Protein AF-A0A2W4RL00-F1 (afdb_monomer_lite)

Foldseek 3Di:
DCVVVVVVPPPPPVNVLVVLQVVLLCCLLPVQLVVCQVVCCVPVNDDPQPGSVRSSVVLVVCVVVVPVVSVCSSCVSVVVVVVVVVVVVVVVVPPDDPD

Radius of gyration: 19.87 Å; chains: 1; bounding box: 50×38×49 Å

Secondary structure (DSSP, 8-state):
--HHHHTTS---HHHHHHHHHHHHHHIIIIIHHHHHHHHHHHHH---TTTHHHHHHHHHHHHHHTT-HHHHHHHHHHHHHHHHHHHHHHHHHHS-----

Sequence (99 aa):
MNDARSLLTAQSPVRRELLILALALLCGVLVLPLLIWFVGQLILGPYDNGGMAALFADFLSGLAGGSPAFWIVALGPYVLTQFIRGVMYVLRRTAPAED

pLDDT: mean 82.68, std 11.98, range [52.19, 95.19]

Structure (mmCIF, N/CA/C/O backbo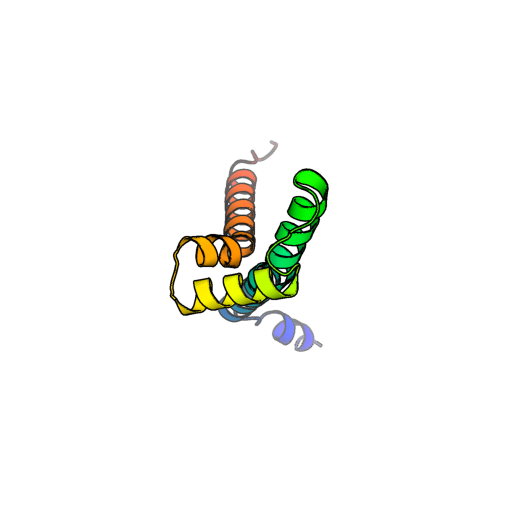ne):
data_AF-A0A2W4RL00-F1
#
_entry.id   AF-A0A2W4RL00-F1
#
loop_
_atom_site.group_PDB
_atom_site.id
_atom_site.type_symbol
_atom_site.label_atom_id
_atom_site.label_alt_id
_atom_site.label_comp_id
_atom_site.label_asym_id
_atom_site.label_entity_id
_atom_site.label_seq_id
_atom_site.pdbx_PDB_ins_code
_atom_site.Cartn_x
_atom_site.Cartn_y
_atom_site.Cartn_z
_atom_site.occupancy
_atom_site.B_iso_or_equiv
_atom_site.auth_seq_id
_atom_site.auth_comp_id
_atom_site.auth_asym_id
_atom_site.auth_atom_id
_atom_site.pdbx_PDB_model_num
ATOM 1 N N . MET A 1 1 ? -36.213 -18.621 15.713 1.00 53.75 1 MET A N 1
ATOM 2 C CA . MET A 1 1 ? -36.004 -17.410 14.879 1.00 53.75 1 MET A CA 1
ATOM 3 C C . MET A 1 1 ? -35.133 -16.370 15.605 1.00 53.75 1 MET A C 1
ATOM 5 O O . MET A 1 1 ? -35.432 -15.188 15.557 1.00 53.75 1 MET A O 1
ATOM 9 N N . ASN A 1 2 ? -34.045 -16.801 16.265 1.00 56.38 2 ASN A N 1
ATOM 10 C CA . ASN A 1 2 ? -33.006 -15.925 16.843 1.00 56.38 2 ASN A CA 1
ATOM 11 C C . ASN A 1 2 ? -31.587 -16.321 16.371 1.00 56.38 2 ASN A C 1
ATOM 13 O O . ASN A 1 2 ? -30.650 -15.542 16.516 1.00 56.38 2 ASN A O 1
ATOM 17 N N . ASP A 1 3 ? -31.438 -17.482 15.726 1.00 57.53 3 ASP A N 1
ATOM 18 C CA . ASP A 1 3 ? -30.143 -18.061 15.336 1.00 57.53 3 ASP A CA 1
ATOM 19 C C . ASP A 1 3 ? -29.513 -17.382 14.115 1.00 57.53 3 ASP A C 1
ATOM 21 O O . ASP A 1 3 ? -28.298 -17.261 14.011 1.00 57.53 3 ASP A O 1
ATOM 25 N N . ALA A 1 4 ? -30.326 -16.837 13.206 1.00 56.16 4 ALA A N 1
ATOM 26 C CA . ALA A 1 4 ? -29.807 -16.132 12.033 1.00 56.16 4 ALA A CA 1
ATOM 27 C C . ALA A 1 4 ? -29.045 -14.845 12.405 1.00 56.16 4 ALA A C 1
ATOM 29 O O . ALA A 1 4 ? -28.158 -14.421 11.671 1.00 56.16 4 ALA A O 1
ATOM 30 N N . ARG A 1 5 ? -29.361 -14.229 13.555 1.00 54.84 5 ARG A N 1
ATOM 31 C CA . ARG A 1 5 ? -28.676 -13.019 14.035 1.00 54.84 5 ARG A CA 1
ATOM 32 C C . ARG A 1 5 ? -27.351 -13.337 14.732 1.00 54.84 5 ARG A C 1
ATOM 34 O O . ARG A 1 5 ? -26.421 -12.550 14.591 1.00 54.84 5 ARG A O 1
ATOM 41 N N . SER A 1 6 ? -27.230 -14.489 15.401 1.00 52.19 6 SER A N 1
ATOM 42 C CA . SER A 1 6 ? -25.993 -14.890 16.092 1.00 52.19 6 SER A CA 1
ATOM 43 C C . SER A 1 6 ? -24.876 -15.304 15.124 1.00 52.19 6 SER A C 1
ATOM 45 O O . SER A 1 6 ? -23.700 -15.048 15.389 1.00 52.19 6 SER A O 1
ATOM 47 N N . LEU A 1 7 ? -25.236 -15.852 13.957 1.00 53.47 7 LEU A N 1
ATOM 48 C CA . LEU A 1 7 ? -24.290 -16.178 12.881 1.00 53.47 7 LEU A CA 1
ATOM 49 C C . LEU A 1 7 ? -23.733 -14.936 12.166 1.00 53.47 7 LEU A C 1
ATOM 51 O O . LEU A 1 7 ? -22.650 -14.991 11.586 1.00 53.47 7 LEU A O 1
ATOM 55 N N . LEU A 1 8 ? -24.446 -13.807 12.222 1.00 54.25 8 LEU A N 1
ATOM 56 C CA . LEU A 1 8 ? -24.000 -12.537 11.639 1.00 54.25 8 LEU A CA 1
ATOM 57 C C . LEU A 1 8 ? -23.046 -11.770 12.567 1.00 54.25 8 LEU A C 1
ATOM 59 O O . LEU A 1 8 ? -22.235 -10.975 12.097 1.00 54.25 8 LEU A O 1
ATOM 63 N N . THR A 1 9 ? -23.111 -12.018 13.877 1.00 58.53 9 THR A N 1
ATOM 64 C CA . THR A 1 9 ? -22.363 -11.264 14.897 1.00 58.53 9 THR A CA 1
ATOM 65 C C . THR A 1 9 ? -20.954 -11.781 15.189 1.00 58.53 9 THR A C 1
ATOM 67 O O . THR A 1 9 ? -20.234 -11.153 15.958 1.00 58.53 9 THR A O 1
ATOM 70 N N . ALA A 1 10 ? -20.520 -12.880 14.570 1.00 54.47 10 ALA A N 1
ATOM 71 C CA . ALA A 1 10 ? -19.220 -13.493 14.850 1.00 54.47 10 ALA A CA 1
ATOM 72 C C . ALA A 1 10 ? -18.260 -13.476 13.646 1.00 54.47 10 ALA A C 1
ATOM 74 O O . ALA A 1 10 ? -17.507 -14.421 13.422 1.00 54.47 10 ALA A O 1
ATOM 75 N N . GLN A 1 11 ? -18.224 -12.394 12.862 1.00 60.75 11 GLN A N 1
ATOM 76 C CA . GLN A 1 11 ? -16.964 -12.091 12.176 1.00 60.75 11 GLN A CA 1
ATOM 77 C C . GLN A 1 11 ? -15.973 -11.695 13.264 1.00 60.75 11 GLN A C 1
ATOM 79 O O . GLN A 1 11 ? -16.129 -10.639 13.877 1.00 60.75 11 GLN A O 1
ATOM 84 N N . SER A 1 12 ? -14.979 -12.546 13.539 1.00 75.31 12 SER A N 1
ATOM 85 C CA . SER A 1 12 ? -13.918 -12.150 14.458 1.00 75.31 12 SER A CA 1
ATOM 86 C C . SER A 1 12 ? -13.316 -10.838 13.934 1.00 75.31 12 SER A C 1
ATOM 88 O O . SER A 1 12 ? -13.072 -10.721 12.725 1.00 75.31 12 SER A O 1
ATOM 90 N N . PRO A 1 13 ? -13.095 -9.833 14.796 1.00 77.25 13 PRO A N 1
ATOM 91 C CA . PRO A 1 13 ? -12.487 -8.573 14.372 1.00 77.25 13 PRO A CA 1
ATOM 92 C C . PRO A 1 13 ? -11.150 -8.824 13.659 1.00 77.25 13 PRO A C 1
ATOM 94 O O . PRO A 1 13 ? -10.810 -8.140 12.710 1.00 77.25 13 PRO A O 1
ATOM 97 N N . VAL A 1 14 ? -10.441 -9.898 14.008 1.00 81.12 14 VAL A N 1
ATOM 98 C CA . VAL A 1 14 ? -9.232 -10.332 13.297 1.00 81.12 14 VAL A CA 1
ATOM 99 C C . VAL A 1 14 ? -9.516 -10.734 11.845 1.00 81.12 14 VAL A C 1
ATOM 101 O O . VAL A 1 14 ? -8.798 -10.310 10.945 1.00 81.12 14 VAL A O 1
ATOM 104 N N . ARG A 1 15 ? -10.564 -11.525 11.576 1.00 83.88 15 ARG A N 1
ATOM 105 C CA . ARG A 1 15 ? -10.905 -11.968 10.213 1.00 83.88 15 ARG A CA 1
ATOM 106 C C . ARG A 1 15 ? -11.284 -10.793 9.320 1.00 83.88 15 ARG A C 1
ATOM 108 O O . ARG A 1 15 ? -10.873 -10.744 8.163 1.00 83.88 15 ARG A O 1
ATOM 115 N N . ARG A 1 16 ? -12.062 -9.851 9.850 1.00 82.62 16 ARG A N 1
ATOM 116 C CA . ARG A 1 16 ? -12.452 -8.643 9.120 1.00 82.62 16 ARG A CA 1
ATOM 117 C C . ARG A 1 16 ? -11.232 -7.782 8.791 1.00 82.62 16 ARG A C 1
ATOM 119 O O . ARG A 1 16 ? -11.094 -7.329 7.658 1.00 82.62 16 ARG A O 1
ATOM 126 N N . GLU A 1 17 ? -10.327 -7.613 9.742 1.00 85.12 17 GLU A N 1
ATOM 127 C CA . GLU A 1 17 ? -9.119 -6.813 9.572 1.00 85.12 17 GLU A CA 1
ATOM 128 C C . GLU A 1 17 ? -8.141 -7.480 8.588 1.00 85.12 17 GLU A C 1
ATOM 130 O O . GLU A 1 17 ? -7.585 -6.793 7.734 1.00 85.12 17 GLU A O 1
ATOM 135 N N . LEU A 1 18 ? -8.016 -8.813 8.613 1.00 86.94 18 LEU A N 1
ATOM 136 C CA . LEU A 1 18 ? -7.258 -9.577 7.616 1.00 86.94 18 LEU A CA 1
ATOM 137 C C . LEU A 1 18 ? -7.842 -9.440 6.208 1.00 86.94 18 LEU A C 1
ATOM 139 O O . LEU A 1 18 ? -7.084 -9.302 5.254 1.00 86.94 18 LEU A O 1
ATOM 143 N N . LEU A 1 19 ? -9.171 -9.438 6.060 1.00 88.88 19 LEU A N 1
ATOM 144 C CA . LEU A 1 19 ? -9.812 -9.209 4.762 1.00 88.88 19 LEU A CA 1
ATOM 145 C C . LEU A 1 19 ? -9.549 -7.793 4.244 1.00 88.88 19 LEU A C 1
ATOM 147 O O . LEU A 1 19 ? -9.246 -7.624 3.067 1.00 88.88 19 LEU A O 1
ATOM 151 N N . ILE A 1 20 ? -9.621 -6.783 5.115 1.00 87.44 20 ILE A N 1
ATOM 152 C CA . ILE A 1 20 ? -9.290 -5.398 4.754 1.00 87.44 20 ILE A CA 1
ATOM 153 C C . ILE A 1 20 ? -7.825 -5.301 4.326 1.00 87.44 20 ILE A C 1
ATOM 155 O O . ILE A 1 20 ? -7.535 -4.687 3.304 1.00 87.44 20 ILE A O 1
ATOM 159 N N . LEU A 1 21 ? -6.911 -5.923 5.074 1.00 87.94 21 LEU A N 1
ATOM 160 C CA . LEU A 1 21 ? -5.492 -5.960 4.734 1.00 87.94 21 LEU A CA 1
ATOM 161 C C . LEU A 1 21 ? -5.252 -6.672 3.399 1.00 87.94 21 LEU A C 1
ATOM 163 O O . LEU A 1 21 ? -4.540 -6.138 2.557 1.00 87.94 21 LEU A O 1
ATOM 167 N N . ALA A 1 22 ? -5.877 -7.827 3.169 1.00 89.12 22 ALA A N 1
ATOM 168 C CA . ALA A 1 22 ? -5.729 -8.585 1.931 1.00 89.12 22 ALA A CA 1
ATOM 169 C C . ALA A 1 22 ? -6.261 -7.811 0.716 1.00 89.12 22 ALA A C 1
ATOM 171 O O . ALA A 1 22 ? -5.584 -7.736 -0.304 1.00 89.12 22 ALA A O 1
ATOM 172 N N . LEU A 1 23 ? -7.439 -7.187 0.830 1.00 90.12 23 LEU A N 1
ATOM 173 C CA . LEU A 1 23 ? -8.006 -6.355 -0.236 1.00 90.12 23 LEU A CA 1
ATOM 174 C C . LEU A 1 23 ? -7.162 -5.103 -0.492 1.00 90.12 23 LEU A C 1
ATOM 176 O O . LEU A 1 23 ? -6.944 -4.732 -1.643 1.00 90.12 23 LEU A O 1
ATOM 180 N N . ALA A 1 24 ? -6.664 -4.465 0.566 1.00 87.94 24 ALA A N 1
ATOM 181 C CA . ALA A 1 24 ? -5.803 -3.298 0.445 1.00 87.94 24 ALA A CA 1
ATOM 182 C C . ALA A 1 24 ? -4.448 -3.648 -0.183 1.00 87.94 24 ALA A C 1
ATOM 184 O O . ALA A 1 24 ? -3.981 -2.904 -1.037 1.00 87.94 24 ALA A O 1
ATOM 185 N N . LEU A 1 25 ? -3.857 -4.791 0.177 1.00 86.88 25 LEU A N 1
ATOM 186 C CA . LEU A 1 25 ? -2.648 -5.313 -0.461 1.00 86.88 25 LEU A CA 1
ATOM 187 C C . LEU A 1 25 ? -2.897 -5.674 -1.922 1.00 86.88 25 LEU A C 1
ATOM 189 O O . LEU A 1 25 ? -2.089 -5.325 -2.772 1.00 86.88 25 LEU A O 1
ATOM 193 N N . LEU A 1 26 ? -4.019 -6.323 -2.238 1.00 90.00 26 LEU A N 1
ATOM 194 C CA . LEU A 1 26 ? -4.377 -6.633 -3.621 1.00 90.00 26 LEU A CA 1
ATOM 195 C C . LEU A 1 26 ? -4.504 -5.348 -4.450 1.00 90.00 26 LEU A C 1
ATOM 197 O O . LEU A 1 26 ? -3.989 -5.271 -5.561 1.00 90.00 26 LEU A O 1
ATOM 201 N N . CYS A 1 27 ? -5.125 -4.313 -3.883 1.00 89.75 27 CYS A N 1
ATOM 202 C CA . CYS A 1 27 ? -5.179 -2.987 -4.487 1.00 89.75 27 CYS A CA 1
ATOM 203 C C . CYS A 1 27 ? -3.772 -2.376 -4.638 1.00 89.75 27 CYS A C 1
ATOM 205 O O . CYS A 1 27 ? -3.409 -1.908 -5.713 1.00 89.75 27 CYS A O 1
ATOM 207 N N . GLY A 1 28 ? -2.935 -2.443 -3.604 1.00 84.25 28 GLY A N 1
ATOM 208 C CA . GLY A 1 28 ? -1.572 -1.913 -3.627 1.00 84.25 28 GLY A CA 1
ATOM 209 C C . GLY A 1 28 ? -0.628 -2.616 -4.598 1.00 84.25 28 GLY A C 1
ATOM 210 O O . GLY A 1 28 ? 0.255 -1.979 -5.159 1.00 84.25 28 GLY A O 1
ATOM 211 N N . VAL A 1 29 ? -0.823 -3.912 -4.828 1.00 86.50 29 VAL A N 1
ATOM 212 C CA . VAL A 1 29 ? 0.029 -4.712 -5.714 1.00 86.50 29 VAL A CA 1
ATOM 213 C C . VAL A 1 29 ? -0.483 -4.716 -7.149 1.00 86.50 29 VAL A C 1
ATOM 215 O O . VAL A 1 29 ? 0.322 -4.747 -8.068 1.00 86.50 29 VAL A O 1
ATOM 218 N N . LEU A 1 30 ? -1.799 -4.676 -7.371 1.00 88.12 30 LEU A N 1
ATOM 219 C CA . LEU A 1 30 ? -2.357 -4.704 -8.725 1.00 88.12 30 LEU A CA 1
ATOM 220 C C . LEU A 1 30 ? -2.689 -3.308 -9.241 1.00 88.12 30 LEU A C 1
ATOM 222 O O . LEU A 1 30 ? -2.289 -2.940 -10.337 1.00 88.12 30 LEU A O 1
ATOM 226 N N . VAL A 1 31 ? -3.432 -2.524 -8.465 1.00 87.94 31 VAL A N 1
ATOM 227 C CA . VAL A 1 31 ? -4.034 -1.271 -8.935 1.00 87.94 31 VAL A CA 1
ATOM 228 C C . VAL A 1 31 ? -3.017 -0.135 -8.923 1.00 87.94 31 VAL A C 1
ATOM 230 O O . VAL A 1 31 ? -2.971 0.640 -9.877 1.00 87.94 31 VAL A O 1
ATOM 233 N N . LEU A 1 32 ? -2.159 -0.047 -7.899 1.00 88.56 32 LEU A N 1
ATOM 234 C CA . LEU A 1 32 ? -1.167 1.031 -7.840 1.00 88.56 32 LEU A CA 1
ATOM 235 C C . LEU A 1 32 ? -0.133 0.986 -8.973 1.00 88.56 32 LEU A C 1
ATOM 237 O O . LEU A 1 32 ? 0.062 2.031 -9.588 1.00 88.56 32 LEU A O 1
ATOM 241 N N . PRO A 1 33 ? 0.496 -0.152 -9.319 1.00 86.88 33 PRO A N 1
ATOM 242 C CA . PRO A 1 33 ? 1.451 -0.180 -10.428 1.00 86.88 33 PRO A CA 1
ATOM 243 C C . PRO A 1 33 ? 0.815 0.215 -11.764 1.00 86.88 33 PRO A C 1
ATOM 245 O O . PRO A 1 33 ? 1.431 0.927 -12.554 1.00 86.88 33 PRO A O 1
ATOM 248 N N . LEU A 1 34 ? -0.447 -0.171 -11.989 1.00 87.25 34 LEU A N 1
ATOM 249 C CA . LEU A 1 34 ? -1.213 0.240 -13.168 1.00 87.25 34 LEU A CA 1
ATOM 250 C C . LEU A 1 34 ? -1.459 1.748 -13.197 1.00 87.25 34 LEU A C 1
ATOM 252 O O . LEU A 1 34 ? -1.255 2.383 -14.228 1.00 87.25 34 LEU A O 1
ATOM 256 N N . LEU A 1 35 ? -1.876 2.325 -12.068 1.00 89.06 35 LEU A N 1
ATOM 257 C CA . LEU A 1 35 ? -2.075 3.768 -11.931 1.00 89.06 35 LEU A CA 1
ATOM 258 C C . LEU A 1 35 ? -0.771 4.537 -12.132 1.00 89.06 35 LEU A C 1
ATOM 260 O O . LEU A 1 35 ? -0.771 5.538 -12.838 1.00 89.06 35 LEU A O 1
ATOM 264 N N . ILE A 1 36 ? 0.333 4.063 -11.552 1.00 88.31 36 ILE A N 1
ATOM 265 C CA . ILE A 1 36 ? 1.657 4.676 -11.708 1.00 88.31 36 ILE A CA 1
ATOM 266 C C . ILE A 1 36 ? 2.064 4.658 -13.179 1.00 88.31 36 ILE A C 1
ATOM 268 O O . ILE A 1 36 ? 2.464 5.693 -13.707 1.00 88.31 36 ILE A O 1
ATOM 272 N N . TRP A 1 37 ? 1.909 3.518 -13.85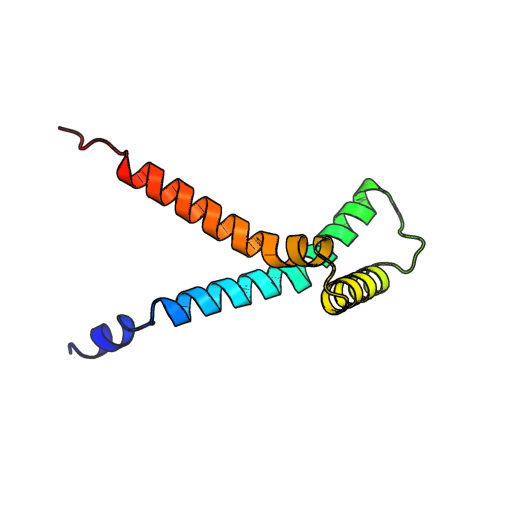7 1.00 89.25 37 TRP A N 1
ATOM 273 C CA . TRP A 1 37 ? 2.194 3.421 -15.284 1.00 89.25 37 TRP A CA 1
ATOM 274 C C . TRP A 1 37 ? 1.308 4.357 -16.111 1.00 89.25 37 TRP A C 1
ATOM 276 O O . TRP A 1 37 ? 1.815 5.080 -16.961 1.00 89.25 37 TRP A O 1
ATOM 286 N N . PHE A 1 38 ? -0.002 4.374 -15.854 1.00 88.75 38 PHE A N 1
ATOM 287 C CA . PHE A 1 38 ? -0.959 5.179 -16.612 1.00 88.75 38 PHE A CA 1
ATOM 288 C C . PHE A 1 38 ? -0.721 6.682 -16.436 1.00 88.75 38 PHE A C 1
ATOM 290 O O . PHE A 1 38 ? -0.662 7.423 -17.414 1.00 88.75 38 PHE A O 1
ATOM 297 N N . VAL A 1 39 ? -0.548 7.136 -15.193 1.00 89.88 39 VAL A N 1
ATOM 298 C CA . VAL A 1 39 ? -0.255 8.540 -14.882 1.00 89.88 39 VAL A CA 1
ATOM 299 C C . VAL A 1 39 ? 1.121 8.927 -15.414 1.00 89.88 39 VAL A C 1
ATOM 301 O O . VAL A 1 39 ? 1.268 10.005 -15.982 1.00 89.88 39 VAL A O 1
ATOM 304 N N . GLY A 1 40 ? 2.114 8.045 -15.292 1.00 86.88 40 GLY A N 1
ATOM 305 C CA . GLY A 1 40 ? 3.436 8.263 -15.867 1.00 86.88 40 GLY A CA 1
ATOM 306 C C . GLY A 1 40 ? 3.375 8.389 -17.390 1.00 86.88 40 GLY A C 1
ATOM 307 O O . GLY A 1 40 ? 3.915 9.343 -17.927 1.00 86.88 40 GLY A O 1
ATOM 308 N N . GLN A 1 41 ? 2.630 7.518 -18.075 1.00 87.75 41 GLN A N 1
ATOM 309 C CA . GLN A 1 41 ? 2.385 7.620 -19.517 1.00 87.75 41 GLN A CA 1
ATOM 310 C C . GLN A 1 41 ? 1.737 8.952 -19.900 1.00 87.75 41 GLN A C 1
ATOM 312 O O . GLN A 1 41 ? 2.121 9.581 -20.882 1.00 87.75 41 GLN A O 1
ATOM 317 N N . LEU A 1 42 ? 0.740 9.385 -19.125 1.00 88.31 42 LEU A N 1
ATOM 318 C CA . LEU A 1 42 ? -0.017 10.598 -19.410 1.00 88.31 42 LEU A CA 1
ATOM 319 C C . LEU A 1 42 ? 0.806 11.876 -19.187 1.00 88.31 42 LEU A C 1
ATOM 321 O O . LEU A 1 42 ? 0.646 12.837 -19.934 1.00 88.31 42 LEU A O 1
ATOM 325 N N . ILE A 1 43 ? 1.652 11.900 -18.153 1.00 90.25 43 ILE A N 1
ATOM 326 C CA . ILE A 1 43 ? 2.402 13.094 -17.735 1.00 90.25 43 ILE A CA 1
ATOM 327 C C . ILE A 1 43 ? 3.801 13.142 -18.359 1.00 90.25 43 ILE A C 1
ATOM 329 O O . ILE A 1 43 ? 4.246 14.206 -18.780 1.00 90.25 43 ILE A O 1
ATOM 333 N N . LEU A 1 44 ? 4.508 12.012 -18.386 1.00 86.88 44 LEU A N 1
ATOM 334 C CA . LEU A 1 44 ? 5.907 11.907 -18.818 1.00 86.88 44 LEU A CA 1
ATOM 335 C C . LEU A 1 44 ? 6.038 11.457 -20.279 1.00 86.88 44 LEU A C 1
ATOM 337 O O . LEU A 1 44 ? 7.115 11.584 -20.857 1.00 86.88 44 LEU A O 1
ATOM 341 N N . GLY A 1 45 ? 4.949 10.971 -20.880 1.00 82.31 45 GLY A N 1
ATOM 342 C CA . GLY A 1 45 ? 4.947 10.407 -22.223 1.00 82.31 45 GLY A CA 1
ATOM 343 C C . GLY A 1 45 ? 5.382 8.934 -22.263 1.00 82.31 45 GLY A C 1
ATOM 344 O O . GLY A 1 45 ? 5.497 8.291 -21.215 1.00 82.31 45 GLY A O 1
ATOM 345 N N . PRO A 1 46 ? 5.609 8.394 -23.478 1.00 78.19 46 PRO A N 1
ATOM 346 C CA . PRO A 1 46 ? 5.971 6.998 -23.725 1.00 78.19 46 PRO A CA 1
ATOM 347 C C . PRO A 1 46 ? 7.101 6.492 -22.829 1.00 78.19 46 PRO A C 1
ATOM 349 O O . PRO A 1 46 ? 8.221 6.990 -22.876 1.00 78.19 46 PRO A O 1
ATOM 352 N N . TYR A 1 47 ? 6.820 5.454 -22.039 1.00 70.44 47 TYR A N 1
ATOM 353 C CA . TYR A 1 47 ? 7.873 4.720 -21.336 1.00 70.44 47 TYR A CA 1
ATOM 354 C C . TYR A 1 47 ? 8.706 3.910 -22.334 1.00 70.44 47 TYR A C 1
ATOM 356 O O . TYR A 1 47 ? 8.279 2.837 -22.766 1.00 70.44 47 TYR A O 1
ATOM 364 N N . ASP A 1 48 ? 9.919 4.378 -22.624 1.00 67.31 48 ASP A N 1
ATOM 365 C CA . ASP A 1 48 ? 10.866 3.681 -23.507 1.00 67.31 48 ASP A CA 1
ATOM 366 C C . ASP A 1 48 ? 11.394 2.359 -22.909 1.00 67.31 48 ASP A C 1
ATOM 368 O O . ASP A 1 48 ? 11.746 1.431 -23.633 1.00 67.31 48 ASP A O 1
ATOM 372 N N . ASN A 1 49 ? 11.383 2.217 -21.578 1.00 69.69 49 ASN A N 1
ATOM 373 C CA . ASN A 1 49 ? 11.968 1.075 -20.859 1.00 69.69 49 ASN A CA 1
ATOM 374 C C . ASN A 1 49 ? 11.002 -0.117 -20.655 1.00 69.69 49 ASN A C 1
ATOM 376 O O . ASN A 1 49 ? 10.987 -0.732 -19.593 1.00 69.69 49 ASN A O 1
ATOM 380 N N . GLY A 1 50 ? 10.188 -0.467 -21.658 1.00 71.88 50 GLY A N 1
ATOM 381 C CA . GLY A 1 50 ? 9.442 -1.743 -21.666 1.00 71.88 50 GLY A CA 1
ATOM 382 C C . GLY A 1 50 ? 7.980 -1.702 -21.192 1.00 71.88 50 GLY A C 1
ATOM 383 O O . GLY A 1 50 ? 7.369 -2.752 -20.973 1.00 71.88 50 GLY A O 1
ATOM 384 N N . GLY A 1 51 ? 7.383 -0.512 -21.084 1.00 83.06 51 GLY A N 1
ATOM 385 C CA . GLY A 1 51 ? 5.941 -0.344 -20.875 1.00 83.06 51 GLY A CA 1
ATOM 386 C C . GLY A 1 51 ? 5.403 -0.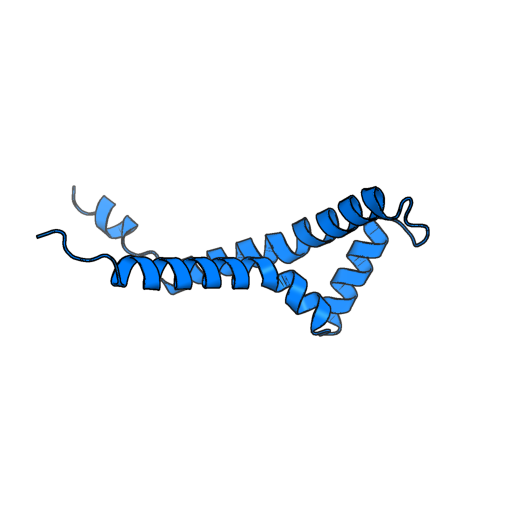923 -19.557 1.00 83.06 51 GLY A C 1
ATOM 387 O O . GLY A 1 51 ? 6.101 -1.019 -18.551 1.00 83.06 51 GLY A O 1
ATOM 388 N N . MET A 1 52 ? 4.117 -1.285 -19.548 1.00 84.88 52 MET A N 1
ATOM 389 C CA . MET A 1 52 ? 3.398 -1.687 -18.330 1.00 84.88 52 MET A CA 1
ATOM 390 C C . MET A 1 52 ? 3.965 -2.958 -17.682 1.00 84.88 52 MET A C 1
ATOM 392 O O . MET A 1 52 ? 4.077 -3.032 -16.460 1.00 84.88 52 MET A O 1
ATOM 396 N N . ALA A 1 53 ? 4.318 -3.961 -18.491 1.00 86.06 53 ALA A N 1
ATOM 397 C CA . ALA A 1 53 ? 4.792 -5.250 -17.994 1.00 86.06 53 ALA A CA 1
ATOM 398 C C . ALA A 1 53 ? 6.169 -5.145 -17.320 1.00 86.06 53 ALA A C 1
ATOM 400 O O . ALA A 1 53 ? 6.377 -5.773 -16.283 1.00 86.06 53 ALA A O 1
ATOM 401 N N . ALA A 1 54 ? 7.074 -4.322 -17.863 1.00 87.62 54 ALA A N 1
ATOM 402 C CA . ALA A 1 54 ? 8.380 -4.070 -17.257 1.00 87.62 54 ALA A CA 1
ATOM 403 C C . ALA A 1 54 ? 8.237 -3.392 -15.889 1.00 87.62 54 ALA A C 1
ATOM 405 O O . ALA A 1 54 ? 8.784 -3.881 -14.905 1.00 87.62 54 ALA A O 1
ATOM 406 N N . LEU A 1 55 ? 7.392 -2.357 -15.792 1.00 87.31 55 LEU A N 1
ATOM 407 C CA . LEU A 1 55 ? 7.116 -1.688 -14.517 1.00 87.31 55 LEU A CA 1
ATOM 408 C C . LEU A 1 55 ? 6.553 -2.664 -13.476 1.00 87.31 55 LEU A C 1
ATOM 410 O O . LEU A 1 55 ? 6.936 -2.624 -12.308 1.00 87.31 55 LEU A O 1
ATOM 414 N N . PHE A 1 56 ? 5.662 -3.565 -13.892 1.00 89.56 56 PHE A N 1
ATOM 415 C CA . PHE A 1 56 ? 5.085 -4.565 -12.998 1.00 89.56 56 PHE A CA 1
ATOM 416 C C . PHE A 1 56 ? 6.123 -5.593 -12.520 1.00 89.56 56 PHE A C 1
ATOM 418 O O . PHE A 1 56 ? 6.149 -5.943 -11.340 1.00 89.56 56 PHE A O 1
ATOM 425 N N . ALA A 1 57 ? 6.998 -6.058 -13.415 1.00 89.38 57 ALA A N 1
ATOM 426 C CA . ALA A 1 57 ? 8.084 -6.976 -13.080 1.00 89.38 57 ALA A CA 1
ATOM 427 C C . ALA A 1 57 ? 9.102 -6.336 -12.123 1.00 89.38 57 ALA A C 1
ATOM 429 O O . ALA A 1 57 ? 9.494 -6.967 -11.138 1.00 89.38 57 ALA A O 1
ATOM 430 N N . ASP A 1 58 ? 9.466 -5.074 -12.355 1.00 90.56 58 ASP A N 1
ATOM 431 C CA . ASP A 1 58 ? 10.345 -4.301 -11.474 1.00 90.56 58 ASP A CA 1
ATOM 432 C C . ASP A 1 58 ? 9.708 -4.098 -10.099 1.00 90.56 58 ASP A C 1
ATOM 434 O O . ASP A 1 58 ? 10.364 -4.262 -9.070 1.00 90.56 58 ASP A O 1
ATOM 438 N N . PHE A 1 59 ? 8.404 -3.811 -10.065 1.00 91.06 59 PHE A N 1
ATOM 439 C CA . PHE A 1 59 ? 7.653 -3.648 -8.826 1.00 91.06 59 PHE A CA 1
ATOM 440 C C . PHE A 1 59 ? 7.641 -4.928 -7.981 1.00 91.06 59 PHE A C 1
ATOM 442 O O . PHE A 1 59 ? 7.961 -4.893 -6.790 1.00 91.06 59 PHE A O 1
ATOM 449 N N . LEU A 1 60 ? 7.326 -6.074 -8.594 1.00 92.12 60 LEU A N 1
ATOM 450 C CA . LEU A 1 60 ? 7.351 -7.368 -7.908 1.00 92.12 60 LEU A CA 1
ATOM 451 C C . LEU A 1 60 ? 8.766 -7.762 -7.470 1.00 92.12 60 LEU A C 1
ATOM 453 O O . LEU A 1 60 ? 8.940 -8.280 -6.366 1.00 92.12 60 LEU A O 1
ATOM 457 N N . SER A 1 61 ? 9.778 -7.477 -8.291 1.00 93.31 61 SER A N 1
ATOM 458 C CA . SER A 1 61 ? 11.182 -7.731 -7.949 1.00 93.31 61 SER A CA 1
ATOM 459 C C . SER A 1 61 ? 11.637 -6.867 -6.773 1.00 93.31 61 SER A C 1
ATOM 461 O O . SER A 1 61 ? 12.299 -7.364 -5.865 1.00 93.31 61 SER A O 1
ATOM 463 N N . GLY A 1 62 ? 11.226 -5.597 -6.726 1.00 90.94 62 GLY A N 1
ATOM 464 C CA . GLY A 1 62 ? 11.487 -4.695 -5.606 1.00 90.94 62 GLY A CA 1
ATOM 465 C C . GLY A 1 62 ? 10.819 -5.147 -4.305 1.00 90.94 62 GLY A C 1
ATOM 466 O O . GLY A 1 62 ? 11.442 -5.087 -3.242 1.00 90.94 62 GLY A O 1
ATOM 467 N N . LEU A 1 63 ? 9.587 -5.664 -4.381 1.00 91.75 63 LEU A N 1
ATOM 468 C CA . LEU A 1 63 ? 8.901 -6.274 -3.236 1.00 91.75 63 LEU A CA 1
ATOM 469 C C . LEU A 1 63 ? 9.624 -7.529 -2.735 1.00 91.75 63 LEU A C 1
ATOM 471 O O . LEU A 1 63 ? 9.883 -7.641 -1.535 1.00 91.75 63 LEU A O 1
ATOM 475 N N . ALA A 1 64 ? 9.974 -8.446 -3.643 1.00 93.19 64 ALA A N 1
ATOM 476 C CA . ALA A 1 64 ? 10.694 -9.680 -3.320 1.00 93.19 64 ALA A CA 1
ATOM 477 C C . ALA A 1 64 ? 12.101 -9.402 -2.768 1.00 93.19 64 ALA A C 1
ATOM 479 O O . ALA A 1 64 ? 12.560 -10.093 -1.863 1.00 93.19 64 ALA A O 1
ATOM 480 N N . GLY A 1 65 ? 12.751 -8.345 -3.260 1.00 95.19 65 GLY A N 1
ATOM 481 C CA . GLY A 1 65 ? 14.018 -7.833 -2.744 1.00 95.19 65 GLY A CA 1
ATOM 482 C C . GLY A 1 65 ? 13.907 -7.123 -1.391 1.00 95.19 65 GLY A C 1
ATOM 483 O O . GLY A 1 65 ? 14.916 -6.659 -0.869 1.00 95.19 65 GLY A O 1
ATOM 484 N N . GLY A 1 66 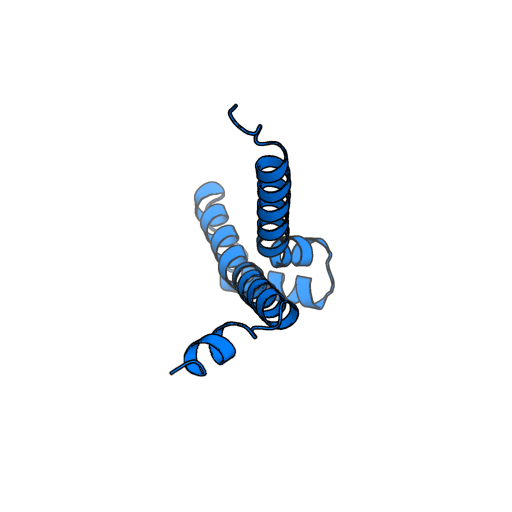? 12.704 -7.009 -0.816 1.00 91.88 66 GLY A N 1
ATOM 485 C CA . GLY A 1 66 ? 12.486 -6.391 0.492 1.00 91.88 66 GLY A CA 1
ATOM 486 C C . GLY A 1 66 ? 12.673 -4.874 0.503 1.00 91.88 66 GLY A C 1
ATOM 487 O O . GLY A 1 66 ? 12.868 -4.291 1.568 1.00 91.88 66 GLY A O 1
ATOM 488 N N . SER A 1 67 ? 12.626 -4.215 -0.658 1.00 94.25 67 SER A N 1
ATOM 489 C CA . SER A 1 67 ? 12.867 -2.778 -0.738 1.00 94.25 67 SER A CA 1
ATOM 490 C C . SER A 1 67 ? 11.739 -1.992 -0.051 1.00 94.25 67 SER A C 1
ATOM 492 O O . SER A 1 67 ? 10.570 -2.125 -0.439 1.00 94.25 67 SER A O 1
ATOM 494 N N . PRO A 1 68 ? 12.058 -1.130 0.936 1.00 91.06 68 PRO A N 1
ATOM 495 C CA . PRO A 1 68 ? 11.047 -0.394 1.691 1.00 91.06 68 PRO A CA 1
ATOM 496 C C . PRO A 1 68 ? 10.148 0.480 0.815 1.00 91.06 68 PRO A C 1
ATOM 498 O O . PRO A 1 68 ? 8.957 0.594 1.086 1.00 91.06 68 PRO A O 1
ATOM 501 N N . ALA A 1 69 ? 10.688 1.067 -0.258 1.00 91.25 69 ALA A N 1
ATOM 502 C CA . ALA A 1 69 ? 9.932 1.949 -1.146 1.00 91.25 69 ALA A CA 1
ATOM 503 C C . ALA A 1 69 ? 8.747 1.225 -1.811 1.00 91.25 69 ALA A C 1
ATOM 505 O O . ALA A 1 69 ? 7.627 1.733 -1.812 1.00 91.25 69 ALA A O 1
ATOM 506 N N . PHE A 1 70 ? 8.969 0.009 -2.312 1.00 91.50 70 PHE A N 1
ATOM 507 C CA . PHE A 1 70 ? 7.926 -0.789 -2.960 1.00 91.50 70 PHE A CA 1
ATOM 508 C C . PHE A 1 70 ? 6.885 -1.279 -1.949 1.00 91.50 70 PHE A C 1
ATOM 510 O O . PHE A 1 70 ? 5.685 -1.246 -2.224 1.00 91.50 70 PHE A O 1
ATOM 517 N N . TRP A 1 71 ? 7.323 -1.647 -0.742 1.00 92.25 71 TRP A N 1
ATOM 518 C CA . TRP A 1 71 ? 6.422 -2.018 0.350 1.00 92.25 71 TRP A CA 1
ATOM 519 C C . TRP A 1 71 ? 5.562 -0.852 0.838 1.00 92.25 71 TRP A C 1
ATOM 521 O O . TRP A 1 71 ? 4.388 -1.058 1.138 1.00 92.25 71 TRP A O 1
ATOM 531 N N . ILE A 1 72 ? 6.093 0.374 0.864 1.00 91.94 72 ILE A N 1
ATOM 532 C CA . ILE A 1 72 ? 5.310 1.580 1.172 1.00 91.94 72 ILE A CA 1
ATOM 533 C C . ILE A 1 72 ? 4.190 1.766 0.145 1.00 91.94 72 ILE A C 1
ATOM 535 O O . ILE A 1 72 ? 3.054 2.027 0.534 1.00 91.94 72 ILE A O 1
ATOM 539 N N . VAL A 1 73 ? 4.473 1.587 -1.148 1.00 90.94 73 VAL A N 1
ATOM 540 C CA . VAL A 1 73 ? 3.448 1.681 -2.202 1.00 90.94 73 VAL A CA 1
ATOM 541 C C . VAL A 1 73 ? 2.396 0.578 -2.048 1.00 90.94 73 VAL A C 1
ATOM 543 O O . VAL A 1 73 ? 1.200 0.868 -2.077 1.00 90.94 73 VAL A O 1
ATOM 546 N N . ALA A 1 74 ? 2.818 -0.668 -1.810 1.00 90.19 74 ALA A N 1
ATOM 547 C CA . ALA A 1 74 ? 1.906 -1.798 -1.630 1.00 90.19 74 ALA A CA 1
ATOM 548 C C . ALA A 1 74 ? 1.019 -1.664 -0.375 1.00 90.19 74 ALA A C 1
ATOM 550 O O . ALA A 1 74 ? -0.157 -2.025 -0.399 1.00 90.19 74 ALA A O 1
ATOM 551 N N . LEU A 1 75 ? 1.562 -1.133 0.724 1.00 90.31 75 LEU A N 1
ATOM 552 C CA . LEU A 1 75 ? 0.842 -0.948 1.989 1.00 90.31 75 LEU A CA 1
ATOM 553 C C . LEU A 1 75 ? 0.096 0.388 2.076 1.00 90.31 75 LEU A C 1
ATOM 555 O O . LEU A 1 75 ? -0.757 0.547 2.952 1.00 90.31 75 LE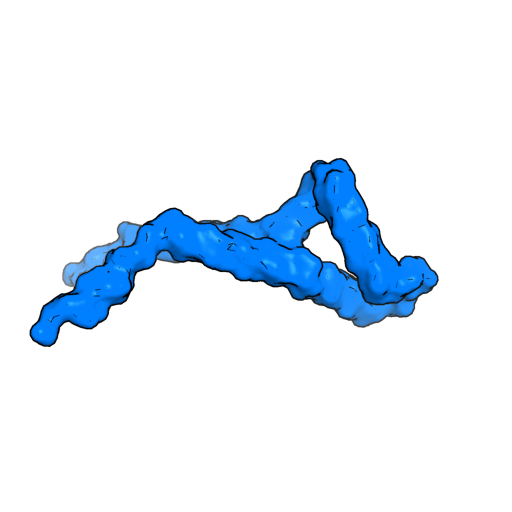U A O 1
ATOM 559 N N . GLY A 1 76 ? 0.375 1.330 1.174 1.00 89.56 76 GLY A N 1
ATOM 560 C CA . GLY A 1 76 ? -0.214 2.668 1.145 1.00 89.56 76 GLY A CA 1
ATOM 561 C C . GLY A 1 76 ? -1.740 2.678 1.297 1.00 89.56 76 GLY A C 1
ATOM 562 O O . GLY A 1 76 ? -2.237 3.358 2.199 1.00 89.56 76 GLY A O 1
ATOM 563 N N . PRO A 1 77 ? -2.505 1.883 0.519 1.00 88.75 77 PRO A N 1
ATOM 564 C CA . PRO A 1 77 ? -3.964 1.822 0.649 1.00 88.75 77 PRO A CA 1
ATOM 565 C C . PRO A 1 77 ? -4.438 1.365 2.032 1.00 88.75 77 PRO A C 1
ATOM 567 O O . PRO A 1 77 ? -5.423 1.885 2.564 1.00 88.75 77 PRO A O 1
ATOM 570 N N . TYR A 1 78 ? -3.734 0.406 2.639 1.00 87.38 78 TYR A N 1
ATOM 571 C CA . TYR A 1 78 ? -4.078 -0.093 3.967 1.00 87.38 78 TYR A CA 1
ATOM 572 C C . TYR A 1 78 ? -3.819 0.978 5.026 1.00 87.38 78 TYR A C 1
ATOM 574 O O . TYR A 1 78 ? -4.711 1.290 5.816 1.00 87.38 78 TYR A O 1
ATOM 582 N N . VAL A 1 79 ? -2.628 1.583 5.005 1.00 90.06 79 VAL A N 1
ATOM 583 C CA . VAL A 1 79 ? -2.238 2.644 5.944 1.00 90.06 79 VAL A CA 1
ATOM 584 C C . VAL A 1 79 ? -3.187 3.835 5.837 1.00 90.06 79 VAL A C 1
ATOM 586 O O . VAL A 1 79 ? -3.673 4.313 6.860 1.00 90.06 79 VAL A O 1
ATOM 589 N N . LEU A 1 80 ? -3.538 4.257 4.619 1.00 88.69 80 LEU A N 1
ATOM 590 C CA . LEU A 1 80 ? -4.500 5.334 4.387 1.00 88.69 80 LEU A CA 1
ATOM 591 C C . LEU A 1 80 ? -5.883 4.996 4.961 1.00 88.69 80 LEU A C 1
ATOM 593 O O . LEU A 1 80 ? -6.499 5.824 5.630 1.00 88.69 80 LEU A O 1
ATOM 597 N N . THR A 1 81 ? -6.354 3.761 4.768 1.00 88.25 81 THR A N 1
ATOM 598 C CA . THR A 1 81 ? -7.633 3.306 5.330 1.00 88.25 81 THR A CA 1
ATOM 599 C C . THR A 1 81 ? -7.620 3.348 6.860 1.00 88.25 81 THR A C 1
ATOM 601 O O . THR A 1 81 ? -8.586 3.806 7.474 1.00 88.25 81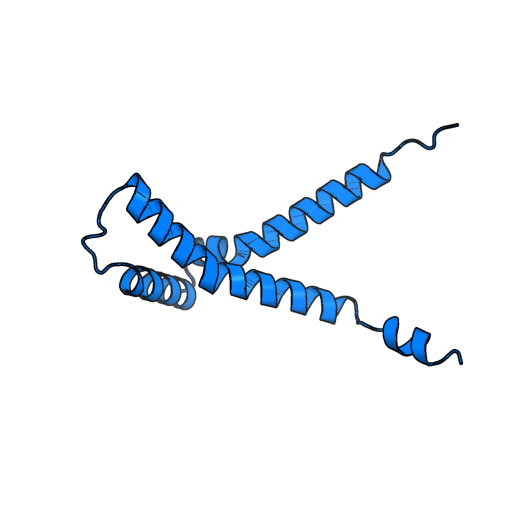 THR A O 1
ATOM 604 N N . GLN A 1 82 ? -6.533 2.902 7.500 1.00 87.94 82 GLN A N 1
ATOM 605 C CA . GLN A 1 82 ? -6.401 2.963 8.960 1.00 87.94 82 GLN A CA 1
ATOM 606 C C . GLN A 1 82 ? -6.300 4.402 9.465 1.00 87.94 82 GLN A C 1
ATOM 608 O O . GLN A 1 82 ? -6.922 4.738 10.472 1.00 87.94 82 GLN A O 1
ATOM 613 N N . PHE A 1 83 ? -5.588 5.264 8.742 1.00 91.38 83 PHE A N 1
ATOM 614 C CA . PHE A 1 83 ? -5.479 6.680 9.064 1.00 91.38 83 PHE A CA 1
ATOM 615 C C . PHE A 1 83 ? -6.850 7.366 9.039 1.00 91.38 83 PHE A C 1
ATOM 617 O O . PHE A 1 83 ? -7.243 7.975 10.031 1.00 91.38 83 PHE A O 1
ATOM 624 N N . ILE A 1 84 ? -7.634 7.184 7.969 1.00 90.81 84 ILE A N 1
ATOM 625 C CA . ILE A 1 84 ? -8.997 7.730 7.864 1.00 90.81 84 ILE A CA 1
ATOM 626 C C . ILE A 1 84 ? -9.882 7.197 8.996 1.00 90.81 84 ILE A C 1
ATOM 628 O O . ILE A 1 84 ? -10.591 7.971 9.638 1.00 90.81 84 ILE A O 1
ATOM 632 N N . ARG A 1 85 ? -9.830 5.889 9.293 1.00 88.44 85 ARG A N 1
ATOM 633 C CA . ARG A 1 85 ? -10.583 5.303 10.418 1.00 88.44 85 ARG A CA 1
ATOM 634 C C . ARG A 1 85 ? -10.189 5.941 11.752 1.00 88.44 85 ARG A C 1
ATOM 636 O O . ARG A 1 85 ? -11.078 6.256 12.539 1.00 88.44 85 ARG A O 1
ATOM 643 N N . GLY A 1 86 ? -8.895 6.150 11.991 1.00 89.69 86 GLY A N 1
ATOM 644 C CA . GLY A 1 86 ? -8.374 6.800 13.193 1.00 89.69 86 GLY A CA 1
ATOM 645 C C . GLY A 1 86 ? -8.843 8.248 13.324 1.00 89.69 86 GLY A C 1
ATOM 646 O O . GLY A 1 86 ? -9.369 8.627 14.367 1.00 89.69 86 GLY A O 1
ATOM 647 N N . VAL A 1 87 ? -8.748 9.031 12.247 1.00 92.44 87 VAL A N 1
ATOM 648 C CA . VAL A 1 87 ? -9.234 10.419 12.207 1.00 92.44 87 VAL A CA 1
ATOM 649 C C . VAL A 1 87 ? -10.735 10.475 12.486 1.00 92.44 87 VAL A C 1
ATOM 651 O O . VAL A 1 87 ? -11.170 11.182 13.390 1.00 92.44 87 VAL A O 1
ATOM 654 N N . MET A 1 88 ? -11.536 9.672 11.781 1.00 91.44 88 MET A N 1
ATOM 655 C CA . MET A 1 88 ? -12.989 9.631 11.980 1.00 91.44 88 MET A CA 1
ATOM 656 C C . MET A 1 88 ? -13.371 9.187 13.393 1.00 91.44 88 MET A C 1
ATOM 658 O O . MET A 1 88 ? -14.368 9.655 13.937 1.00 91.44 88 MET A O 1
ATOM 662 N N . TYR A 1 89 ? -12.595 8.290 13.997 1.00 91.56 89 TYR A N 1
ATOM 663 C CA . TYR A 1 89 ? -12.802 7.859 15.373 1.00 91.56 89 TYR A CA 1
ATOM 664 C C . TYR A 1 89 ? -12.562 8.986 16.380 1.00 91.56 89 TYR A C 1
ATOM 666 O O . TYR A 1 89 ? -13.366 9.163 17.294 1.00 91.56 89 TYR A O 1
ATOM 674 N N . VAL A 1 90 ? -11.496 9.769 16.197 1.00 91.50 90 VAL A N 1
ATOM 675 C CA . VAL A 1 90 ? -11.216 10.945 17.032 1.00 91.50 90 VAL A CA 1
ATOM 676 C C . VAL A 1 90 ? -12.320 11.990 16.868 1.00 91.50 90 VAL A C 1
ATOM 678 O O . VAL A 1 90 ? -12.888 12.421 17.865 1.00 91.50 90 VAL A O 1
ATOM 681 N N . LEU A 1 91 ? -12.702 12.315 15.629 1.00 90.25 91 LEU A N 1
ATOM 682 C CA . LEU A 1 91 ? -13.744 13.310 15.344 1.00 90.25 91 LEU A CA 1
ATOM 683 C C . LEU A 1 91 ? -15.111 12.932 15.934 1.00 90.25 91 LEU A C 1
ATOM 685 O O . LEU A 1 91 ? -15.824 13.783 16.457 1.00 90.25 91 LEU A O 1
ATOM 689 N N . ARG A 1 92 ? -15.474 11.644 15.895 1.00 86.75 92 ARG A N 1
ATOM 690 C CA . ARG A 1 92 ? -16.724 11.143 16.496 1.00 86.75 92 ARG A CA 1
ATOM 691 C C . ARG A 1 92 ? -16.718 11.187 18.023 1.00 86.75 92 ARG A C 1
ATOM 693 O O . ARG A 1 92 ? -17.787 11.218 18.616 1.00 86.75 92 ARG A O 1
ATOM 700 N N . ARG A 1 93 ? -15.543 11.168 18.659 1.00 82.12 93 ARG A N 1
ATOM 701 C CA . ARG A 1 93 ? -15.405 11.290 20.120 1.00 82.12 93 ARG A CA 1
ATOM 702 C C . ARG A 1 93 ? -15.470 12.732 20.606 1.00 82.12 93 ARG A C 1
ATOM 704 O O . ARG A 1 93 ? -15.774 12.952 21.769 1.00 82.12 93 ARG A O 1
ATOM 711 N N . THR A 1 94 ? -15.162 13.689 19.738 1.00 80.31 94 THR A N 1
ATOM 712 C CA . THR A 1 94 ? -15.164 15.121 20.059 1.00 80.31 94 THR A CA 1
ATOM 713 C C . THR A 1 94 ? -16.469 15.822 19.695 1.00 80.31 94 THR A C 1
ATOM 715 O O . THR A 1 94 ? -16.572 17.021 19.925 1.00 80.31 94 THR A O 1
ATOM 718 N N . ALA A 1 95 ? -17.446 15.115 19.114 1.00 71.56 95 ALA A N 1
ATOM 719 C CA . ALA A 1 95 ? -18.774 15.669 18.872 1.00 71.56 95 ALA A CA 1
ATOM 720 C C . ALA A 1 95 ? -19.422 16.016 20.230 1.00 71.56 95 ALA A C 1
ATOM 722 O O . ALA A 1 95 ? -19.614 15.101 21.037 1.00 71.56 95 ALA A O 1
ATOM 723 N N . PRO A 1 96 ? -19.703 17.301 20.517 1.00 63.78 96 PRO A N 1
ATOM 724 C CA . PRO A 1 96 ? -20.384 17.694 21.744 1.00 63.78 96 PRO A CA 1
ATOM 725 C C . PRO A 1 96 ? -21.766 17.037 21.783 1.00 63.78 96 PRO A C 1
ATOM 727 O O . PRO A 1 96 ? -22.423 16.938 20.746 1.00 63.78 96 PRO A O 1
ATOM 730 N N . ALA A 1 97 ? -22.205 16.589 22.961 1.00 64.12 97 ALA A N 1
ATOM 731 C CA . ALA A 1 97 ? -23.627 16.361 23.176 1.00 64.12 97 ALA A CA 1
ATOM 732 C C . ALA A 1 97 ? -24.319 17.718 22.977 1.00 64.12 97 ALA A C 1
ATOM 734 O O . ALA A 1 97 ? -23.965 18.684 23.651 1.00 64.12 97 ALA A O 1
ATOM 735 N N . GLU A 1 98 ? -25.185 17.827 21.971 1.00 64.88 98 GLU A N 1
ATOM 736 C CA . GLU A 1 98 ? -26.069 18.985 21.847 1.00 64.88 98 GLU A CA 1
ATOM 737 C C . GLU A 1 98 ? -27.076 18.905 23.005 1.00 64.88 98 GLU A C 1
ATOM 739 O O . GLU A 1 98 ? -27.953 18.038 22.988 1.00 64.88 98 GLU A O 1
ATOM 744 N N . ASP A 1 99 ? -26.884 19.762 24.012 1.00 55.25 99 ASP A N 1
ATOM 745 C CA . ASP A 1 99 ? -27.824 20.037 25.107 1.00 55.25 99 ASP A CA 1
ATOM 746 C C . ASP A 1 99 ? -28.721 21.237 24.753 1.00 55.25 99 ASP A C 1
ATOM 748 O O . ASP A 1 99 ? -28.181 22.256 24.251 1.00 55.25 99 ASP A O 1
#